Protein AF-A0A2P6S7S2-F1 (afdb_monomer)

Secondary structure (DSSP, 8-state):
---------------------PPPTT-PEEEEEEE--TT-SEEEEEEEEE-TTS-EEEEEEEEEE----------

Organism: Rosa chinensis (NCBI:txid74649)

Foldseek 3Di:
DDDDDPPDPDPPDPPPPDDDDADPAPDKDKDKDKADDAPDQKIKIKIFIAHNVRDTDDIDIDIGGRPHDDDDDPD

Sequence (75 aa):
MLMAWKVGSMKQKRLSVCFWHPPPISLIKMNIEGAFLDGVNYGGVGGLLRDKHGNYMTTFSHRVQFVTSPFILNC

pLDDT: mean 83.5, std 18.26, range [36.53, 97.88]

Structure (mmCIF, N/CA/C/O backbone):
data_AF-A0A2P6S7S2-F1
#
_entry.id   AF-A0A2P6S7S2-F1
#
loop_
_atom_site.group_PDB
_atom_site.id
_atom_site.type_symbol
_atom_site.label_atom_id
_atom_site.label_alt_id
_atom_site.label_comp_id
_atom_site.label_asym_id
_atom_site.label_entity_id
_atom_site.label_seq_id
_atom_site.pdbx_PDB_ins_code
_atom_site.Cartn_x
_atom_site.Cartn_y
_atom_site.Cartn_z
_atom_site.occupancy
_atom_site.B_iso_or_equiv
_atom_site.auth_seq_id
_atom_site.auth_comp_id
_atom_site.auth_asym_id
_atom_site.auth_atom_id
_atom_site.pdbx_PDB_model_num
ATOM 1 N N . MET A 1 1 ? 37.818 -44.449 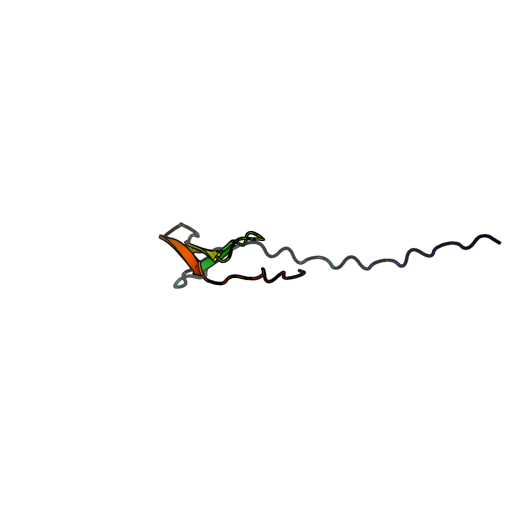2.015 1.00 40.22 1 MET A N 1
ATOM 2 C CA . MET A 1 1 ? 37.579 -43.348 2.973 1.00 40.22 1 MET A CA 1
ATOM 3 C C . MET A 1 1 ? 36.239 -42.718 2.612 1.00 40.22 1 MET A C 1
ATOM 5 O O . MET A 1 1 ? 36.152 -42.083 1.574 1.00 40.22 1 MET A O 1
ATOM 9 N N . LEU A 1 2 ? 35.174 -43.005 3.366 1.00 37.19 2 LEU A N 1
ATOM 10 C CA . LEU A 1 2 ? 33.829 -42.456 3.133 1.00 37.19 2 LEU A CA 1
ATOM 11 C C . LEU A 1 2 ? 33.634 -41.248 4.059 1.00 37.19 2 LEU A C 1
ATOM 13 O O . LEU A 1 2 ? 33.734 -41.387 5.275 1.00 37.19 2 LEU A O 1
ATOM 17 N N . MET A 1 3 ? 33.393 -40.069 3.485 1.00 36.53 3 MET A N 1
ATOM 18 C CA . MET A 1 3 ? 33.015 -38.861 4.224 1.00 36.53 3 MET A CA 1
ATOM 19 C C . MET A 1 3 ? 31.503 -38.897 4.468 1.00 36.53 3 MET A C 1
ATOM 21 O O . MET A 1 3 ? 30.719 -38.796 3.528 1.00 36.53 3 MET A O 1
ATOM 25 N N . ALA A 1 4 ? 31.090 -39.061 5.725 1.00 46.22 4 ALA A N 1
ATOM 26 C CA . ALA A 1 4 ? 29.694 -38.929 6.127 1.00 46.22 4 ALA A CA 1
ATOM 27 C C . ALA A 1 4 ? 29.343 -37.441 6.289 1.00 46.22 4 ALA A C 1
ATOM 29 O O . ALA A 1 4 ? 29.956 -36.731 7.089 1.00 46.22 4 ALA A O 1
ATOM 30 N N . TRP A 1 5 ? 28.347 -36.968 5.541 1.00 39.34 5 TRP A N 1
ATOM 31 C CA . TRP A 1 5 ? 27.794 -35.624 5.690 1.00 39.34 5 TRP A CA 1
ATOM 32 C C . TRP A 1 5 ? 26.935 -35.581 6.962 1.00 39.34 5 TRP A C 1
ATOM 34 O O . TRP A 1 5 ? 25.874 -36.203 7.034 1.00 39.34 5 TRP A O 1
ATOM 44 N N . LYS A 1 6 ? 27.395 -34.870 7.997 1.00 48.25 6 LYS A N 1
ATOM 45 C CA . LYS A 1 6 ? 26.557 -34.538 9.156 1.00 48.25 6 LYS A CA 1
ATOM 46 C C . LYS A 1 6 ? 25.564 -33.465 8.719 1.00 48.25 6 LYS A C 1
ATOM 48 O O . LYS A 1 6 ? 25.926 -32.298 8.607 1.00 48.25 6 LYS A O 1
ATOM 53 N N . VAL A 1 7 ? 24.310 -33.858 8.505 1.00 56.25 7 VAL A N 1
ATOM 54 C CA . VAL A 1 7 ? 23.198 -32.907 8.424 1.00 56.25 7 VAL A CA 1
ATOM 55 C C . VAL A 1 7 ? 23.067 -32.270 9.805 1.00 56.25 7 VAL A C 1
ATOM 57 O O . VAL A 1 7 ? 22.601 -32.895 10.758 1.00 56.25 7 VAL A O 1
ATOM 60 N N . GLY A 1 8 ? 23.565 -31.041 9.938 1.00 49.97 8 GL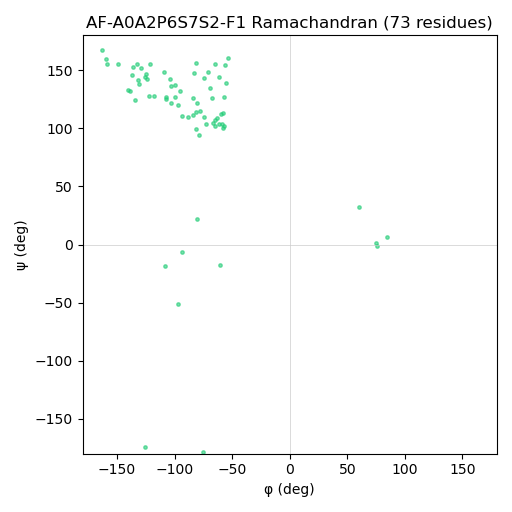Y A N 1
ATOM 61 C CA . GLY A 1 8 ? 23.328 -30.228 11.120 1.00 49.97 8 GLY A CA 1
ATOM 62 C C . GLY A 1 8 ? 21.823 -30.072 11.311 1.00 49.97 8 GLY A C 1
ATOM 63 O O . GLY A 1 8 ? 21.117 -29.693 10.380 1.00 49.97 8 GLY A O 1
ATOM 64 N N . SER A 1 9 ? 21.330 -30.399 12.505 1.00 54.72 9 SER A N 1
ATOM 65 C CA . SER A 1 9 ? 19.935 -30.181 12.884 1.00 54.72 9 SER A CA 1
ATOM 66 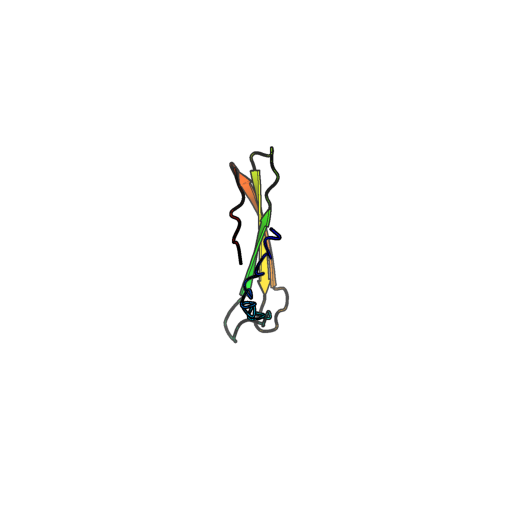C C . SER A 1 9 ? 19.610 -28.693 12.740 1.00 54.72 9 SER A C 1
ATOM 68 O O . SER A 1 9 ? 19.993 -27.873 13.579 1.00 54.72 9 SER A O 1
ATOM 70 N N . MET A 1 10 ? 18.946 -28.325 11.641 1.00 60.69 10 MET A N 1
ATOM 71 C CA . MET A 1 10 ? 18.345 -27.008 11.505 1.00 60.69 10 MET A CA 1
ATOM 72 C C . MET A 1 10 ? 17.244 -26.930 12.555 1.00 60.69 10 MET A C 1
ATOM 74 O O . MET A 1 10 ? 16.206 -27.577 12.428 1.00 60.69 10 MET A O 1
ATOM 78 N N . LYS A 1 11 ? 17.475 -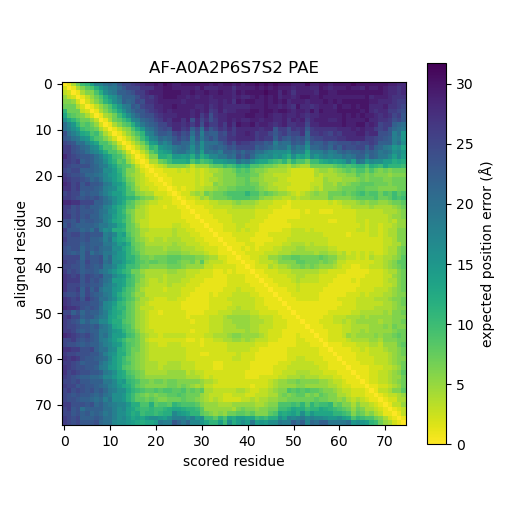26.155 13.620 1.00 57.81 11 LYS A N 1
ATOM 79 C CA . LYS A 1 11 ? 16.414 -25.775 14.554 1.00 57.81 11 LYS A CA 1
ATOM 80 C C . LYS A 1 11 ? 15.338 -25.071 13.734 1.00 57.81 11 LYS A C 1
ATOM 82 O O . LYS A 1 11 ? 15.516 -23.918 13.347 1.00 57.81 11 LYS A O 1
ATOM 87 N N . GLN A 1 12 ? 14.254 -25.781 13.439 1.00 59.59 12 GLN A N 1
ATOM 88 C CA . GLN A 1 12 ? 13.097 -25.234 12.751 1.00 59.59 12 GLN A CA 1
ATOM 89 C C . GLN A 1 12 ? 12.579 -24.071 13.597 1.00 59.59 12 GLN A C 1
ATOM 91 O O . GLN A 1 12 ? 12.007 -24.275 14.670 1.00 59.59 12 GLN A O 1
ATOM 96 N N . LYS A 1 13 ? 12.851 -22.835 13.161 1.00 60.31 13 LYS A N 1
ATOM 97 C CA . LYS A 1 13 ? 12.242 -21.650 13.760 1.00 60.31 13 LYS A CA 1
ATOM 98 C C . LYS A 1 13 ? 10.739 -21.847 13.608 1.00 60.31 13 LYS A C 1
ATOM 100 O O . LYS A 1 13 ? 10.237 -21.905 12.490 1.00 60.31 13 LYS A O 1
ATOM 105 N N . ARG A 1 14 ? 10.030 -22.027 14.724 1.00 61.41 14 ARG A N 1
ATOM 106 C CA . ARG A 1 14 ? 8.568 -22.009 14.713 1.00 61.41 14 ARG A CA 1
ATOM 107 C C . ARG A 1 14 ? 8.164 -20.622 14.230 1.00 61.41 14 ARG A C 1
ATOM 109 O O . ARG A 1 14 ? 8.299 -19.661 14.982 1.00 61.41 14 ARG A O 1
ATOM 116 N N . LEU A 1 15 ? 7.734 -20.517 12.976 1.00 66.69 15 LEU A N 1
ATOM 117 C CA . LEU A 1 15 ? 7.083 -19.315 12.478 1.00 66.69 15 LEU A CA 1
ATOM 118 C C . LEU A 1 15 ? 5.839 -19.116 13.344 1.00 66.69 15 LEU A C 1
ATOM 120 O O . LEU A 1 15 ? 4.934 -19.952 13.348 1.00 66.69 15 LEU A O 1
ATOM 124 N N . SER A 1 16 ? 5.829 -18.061 14.155 1.00 67.44 16 SER A N 1
ATOM 125 C CA . SER A 1 16 ? 4.627 -17.648 14.865 1.00 67.44 16 SER A CA 1
ATOM 126 C C . SER A 1 16 ? 3.601 -17.260 13.807 1.00 67.44 16 SER A C 1
ATOM 128 O O . SER A 1 16 ? 3.776 -16.253 13.120 1.00 67.44 16 SER A O 1
ATOM 130 N N . VAL A 1 17 ? 2.564 -18.079 13.633 1.00 69.81 17 VAL A N 1
ATOM 131 C CA . VAL A 1 17 ? 1.491 -17.778 12.687 1.00 69.81 17 VAL A CA 1
ATOM 132 C C . VAL A 1 17 ? 0.755 -16.549 13.213 1.00 69.81 17 VAL A C 1
ATOM 134 O O . VAL A 1 17 ? 0.025 -16.621 14.200 1.00 69.81 17 VAL A O 1
ATOM 137 N N . CYS A 1 18 ? 1.003 -15.396 12.594 1.00 78.00 18 CYS A N 1
ATOM 138 C CA . CYS A 1 18 ? 0.276 -14.171 12.886 1.00 78.00 18 CYS A CA 1
ATOM 139 C C . CYS A 1 18 ? -1.046 -14.225 12.122 1.00 78.00 18 CYS A C 1
ATOM 141 O O . CYS A 1 18 ? -1.089 -13.995 10.913 1.00 78.00 18 CYS A O 1
ATOM 143 N N . PHE A 1 19 ? -2.123 -14.586 12.815 1.00 84.38 19 PHE A N 1
ATOM 144 C CA . PHE A 1 19 ? -3.451 -14.559 12.218 1.00 84.38 19 PHE A CA 1
ATOM 145 C C . PHE A 1 19 ? -3.955 -13.122 12.099 1.00 84.38 19 PHE A C 1
ATOM 147 O O . PHE A 1 19 ? -3.728 -12.274 12.969 1.00 84.38 19 PHE A O 1
ATOM 154 N N . TRP A 1 20 ? -4.672 -12.850 11.012 1.00 90.69 20 TRP A N 1
ATOM 155 C CA . TRP A 1 20 ? -5.359 -11.580 10.845 1.00 90.69 20 TRP A CA 1
ATOM 156 C C . TRP A 1 20 ? -6.520 -11.485 11.842 1.00 90.69 20 TRP A C 1
ATOM 158 O O . TRP A 1 20 ? -7.300 -12.421 11.993 1.00 90.69 20 TRP A O 1
ATOM 168 N N . HIS A 1 21 ? -6.644 -10.332 12.495 1.00 90.62 21 HIS A N 1
ATOM 169 C CA . HIS A 1 21 ? -7.752 -10.005 13.393 1.00 90.62 21 HIS A CA 1
ATOM 170 C C . HIS A 1 21 ? -8.338 -8.644 12.997 1.00 90.62 21 HIS A C 1
ATOM 172 O O . HIS A 1 21 ? -7.583 -7.802 12.496 1.00 90.62 21 HIS A O 1
ATOM 178 N N . PRO A 1 22 ? -9.629 -8.369 13.238 1.00 91.50 22 PRO A N 1
ATOM 179 C CA . PRO A 1 22 ? -10.181 -7.022 13.096 1.00 91.50 22 PRO A CA 1
ATOM 180 C C . PRO A 1 22 ? -9.420 -5.988 13.951 1.00 91.50 22 PRO A C 1
ATOM 182 O O . PRO A 1 22 ? -8.769 -6.358 14.934 1.00 91.50 22 PRO A O 1
ATOM 185 N N . PRO A 1 23 ? -9.419 -4.694 13.579 1.00 92.19 23 PRO A N 1
ATOM 186 C CA . PRO A 1 23 ? -8.858 -3.655 14.437 1.00 92.19 23 PRO A CA 1
ATOM 187 C C . PRO A 1 23 ? -9.662 -3.507 15.744 1.00 92.19 23 PRO A C 1
ATOM 189 O O . PRO A 1 23 ? -10.857 -3.811 15.768 1.00 92.19 23 PRO A O 1
ATOM 192 N N . PRO A 1 24 ? -9.039 -2.996 16.821 1.00 92.88 24 PRO A N 1
ATOM 193 C CA . PRO A 1 24 ? -9.751 -2.576 18.024 1.00 92.88 24 PRO A CA 1
ATOM 194 C C . PRO A 1 24 ? -10.876 -1.572 17.736 1.00 92.88 24 PRO A C 1
ATOM 196 O O . PRO A 1 24 ? -10.880 -0.875 16.719 1.00 92.88 24 PRO A O 1
ATOM 199 N N . ILE A 1 25 ? -11.817 -1.455 18.676 1.00 93.00 25 ILE A N 1
ATOM 200 C CA . ILE A 1 25 ? -12.885 -0.448 18.621 1.00 93.00 25 ILE A CA 1
ATOM 201 C C . ILE A 1 25 ? -12.251 0.944 18.498 1.00 93.00 25 ILE A C 1
ATOM 203 O O . ILE A 1 25 ? -11.260 1.220 19.167 1.00 93.00 25 ILE A O 1
ATOM 207 N N . SER A 1 26 ? -12.842 1.804 17.658 1.00 93.06 26 SER A N 1
ATOM 208 C CA . SER A 1 26 ? -12.375 3.153 17.272 1.00 93.06 26 SER A CA 1
ATOM 209 C C . SER A 1 26 ? -11.195 3.224 16.294 1.00 93.06 26 SER A C 1
ATOM 211 O O . SER A 1 26 ? -10.813 4.322 15.900 1.00 93.06 26 SER A O 1
ATOM 213 N N . LEU A 1 27 ? -10.668 2.085 15.830 1.00 95.81 27 LEU A N 1
ATOM 214 C CA . LEU A 1 27 ? -9.625 2.050 14.805 1.00 95.81 27 LEU A CA 1
ATOM 215 C C . LEU A 1 27 ? -10.149 1.521 13.469 1.00 95.81 27 LEU A C 1
ATOM 217 O O . LEU A 1 27 ? -11.016 0.649 13.407 1.00 95.81 27 LEU A O 1
ATOM 221 N N . ILE A 1 28 ? -9.561 2.038 12.395 1.00 95.81 28 ILE A N 1
ATOM 222 C CA . ILE A 1 28 ? -9.705 1.511 11.039 1.00 95.81 28 ILE A CA 1
ATOM 223 C C . ILE A 1 28 ? -8.424 0.752 10.708 1.00 95.81 28 ILE A C 1
ATOM 225 O O . ILE A 1 28 ? -7.322 1.225 10.989 1.00 95.81 28 ILE A O 1
ATOM 229 N N . LYS A 1 29 ? -8.556 -0.427 10.099 1.00 96.31 29 LYS A N 1
ATOM 230 C CA . LYS A 1 29 ? -7.410 -1.182 9.587 1.00 96.31 29 LYS A CA 1
ATOM 231 C C . LYS A 1 29 ? -7.287 -0.962 8.093 1.00 96.31 29 LYS A C 1
ATOM 233 O O . LYS A 1 29 ? -8.245 -1.204 7.368 1.00 96.31 29 LYS A O 1
ATOM 238 N N . MET A 1 30 ? -6.109 -0.559 7.636 1.00 96.44 30 MET A N 1
ATOM 239 C CA . MET A 1 30 ? -5.789 -0.511 6.216 1.00 96.44 30 MET A CA 1
ATOM 240 C C . MET A 1 30 ? -4.901 -1.705 5.865 1.00 96.44 30 MET A C 1
ATOM 242 O O . MET A 1 30 ? -3.834 -1.879 6.451 1.00 96.44 30 MET A O 1
ATOM 246 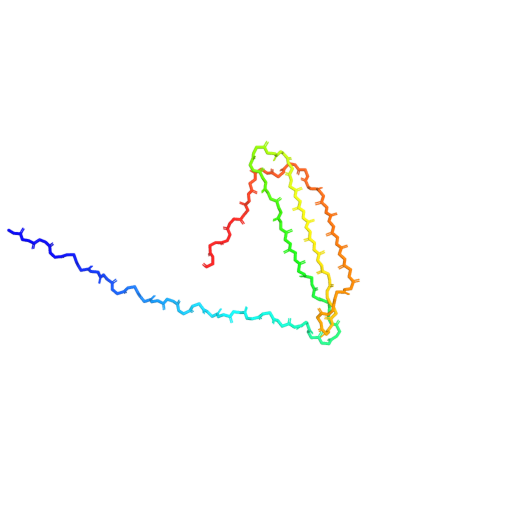N N . ASN A 1 31 ? -5.346 -2.536 4.927 1.00 95.06 31 ASN A N 1
ATOM 247 C CA . ASN A 1 31 ? -4.489 -3.513 4.263 1.00 95.06 31 ASN A CA 1
ATOM 248 C C . ASN A 1 31 ? -4.004 -2.889 2.949 1.00 95.06 31 ASN A C 1
ATOM 250 O O . ASN A 1 31 ? -4.820 -2.339 2.211 1.00 95.06 31 ASN A O 1
ATOM 254 N N . ILE A 1 32 ? -2.701 -2.960 2.677 1.00 95.12 32 ILE A N 1
ATOM 255 C CA . ILE A 1 32 ? -2.051 -2.352 1.508 1.00 95.12 32 ILE A CA 1
ATOM 256 C C . ILE A 1 32 ? -1.270 -3.445 0.784 1.00 95.12 32 ILE A C 1
ATOM 258 O O . ILE A 1 32 ? -0.701 -4.313 1.442 1.00 95.12 32 ILE A O 1
ATOM 262 N N . GLU A 1 33 ? -1.240 -3.382 -0.543 1.00 93.00 33 GLU A N 1
ATOM 263 C CA . GLU A 1 33 ? -0.410 -4.241 -1.385 1.00 93.00 33 GLU A CA 1
ATOM 264 C C . GLU A 1 33 ? 0.254 -3.425 -2.501 1.00 93.00 33 GLU A C 1
ATOM 266 O O . GLU A 1 33 ? -0.329 -2.466 -3.021 1.00 93.00 33 GLU A O 1
ATOM 271 N N . GLY A 1 34 ? 1.477 -3.816 -2.861 1.00 93.25 34 GLY A N 1
ATOM 272 C CA . GLY A 1 34 ? 2.220 -3.275 -3.992 1.00 93.25 34 GLY A CA 1
ATOM 273 C C . GLY A 1 34 ? 2.224 -4.243 -5.174 1.00 93.25 34 GLY A C 1
ATOM 274 O O . GLY A 1 34 ? 2.349 -5.451 -5.013 1.00 93.25 34 GLY A O 1
ATOM 275 N N . ALA A 1 35 ? 2.130 -3.708 -6.387 1.00 93.94 35 ALA A N 1
ATOM 276 C CA . ALA A 1 35 ? 2.260 -4.460 -7.627 1.00 93.94 35 ALA A CA 1
ATOM 277 C C . ALA A 1 35 ? 3.463 -3.948 -8.424 1.00 93.94 35 ALA A C 1
ATOM 279 O O . ALA A 1 35 ? 3.577 -2.750 -8.701 1.00 93.94 35 ALA A O 1
ATOM 280 N N . PHE A 1 36 ? 4.332 -4.873 -8.817 1.00 94.31 36 PHE A N 1
ATOM 281 C CA . PHE A 1 36 ? 5.509 -4.624 -9.641 1.00 94.31 36 PHE A CA 1
ATOM 282 C C . PHE A 1 36 ? 5.556 -5.637 -10.785 1.00 94.31 36 PHE A C 1
ATOM 284 O O . PHE A 1 36 ? 5.239 -6.811 -10.588 1.00 94.31 36 PHE A O 1
ATOM 291 N N . LEU A 1 37 ? 5.966 -5.181 -11.967 1.00 93.88 37 LEU A N 1
ATOM 292 C CA . LEU A 1 37 ? 6.213 -6.022 -13.130 1.00 93.88 37 LEU A CA 1
ATOM 293 C C . LEU A 1 37 ? 7.543 -5.606 -13.755 1.00 93.88 37 LEU A C 1
ATOM 295 O O . LEU A 1 37 ? 7.729 -4.436 -14.089 1.00 93.88 37 LEU A O 1
ATOM 299 N N . ASP A 1 38 ? 8.455 -6.564 -13.908 1.00 93.31 38 ASP A N 1
ATOM 300 C CA . ASP A 1 38 ? 9.759 -6.299 -14.511 1.00 93.31 38 ASP A CA 1
ATOM 301 C C . ASP A 1 38 ? 9.619 -5.817 -15.965 1.00 93.31 38 ASP A C 1
ATOM 303 O O . ASP A 1 38 ? 8.713 -6.226 -16.694 1.00 93.31 38 ASP A O 1
ATOM 307 N N . GLY A 1 39 ? 10.497 -4.902 -16.374 1.00 92.94 39 GLY A N 1
ATOM 308 C CA . GLY A 1 39 ? 10.442 -4.250 -17.687 1.00 92.94 39 GLY A CA 1
ATOM 309 C C . GLY A 1 39 ? 9.365 -3.166 -17.842 1.00 92.94 39 GLY A C 1
ATOM 310 O O . GLY A 1 39 ? 9.300 -2.525 -18.891 1.00 92.94 39 GLY A O 1
ATOM 311 N N . VAL A 1 40 ? 8.548 -2.907 -16.815 1.00 94.81 40 VAL A N 1
ATOM 312 C CA . VAL A 1 40 ? 7.556 -1.824 -16.805 1.00 94.81 40 VAL A CA 1
ATOM 313 C C . VAL A 1 40 ? 8.017 -0.704 -15.873 1.00 94.81 40 VAL A C 1
ATOM 315 O O . VAL A 1 40 ? 8.300 -0.927 -14.703 1.00 94.81 40 VAL A O 1
ATOM 318 N N . ASN A 1 41 ? 8.063 0.537 -16.368 1.00 94.81 41 ASN A N 1
ATOM 319 C CA . ASN A 1 41 ? 8.554 1.699 -15.609 1.00 94.81 41 ASN A CA 1
ATOM 320 C C . ASN A 1 41 ? 7.526 2.296 -14.626 1.00 94.81 41 ASN A C 1
ATOM 322 O O . ASN A 1 41 ? 7.611 3.470 -14.255 1.00 94.81 41 ASN A O 1
ATOM 326 N N . TYR A 1 42 ? 6.532 1.509 -14.230 1.00 96.00 42 TYR A N 1
ATOM 327 C CA . TYR A 1 42 ? 5.506 1.884 -13.272 1.00 96.00 42 TYR A CA 1
ATOM 328 C C . TYR A 1 42 ? 5.035 0.658 -12.493 1.00 96.00 42 TYR A C 1
ATOM 330 O O . TYR A 1 42 ? 5.090 -0.471 -12.973 1.00 96.00 42 TYR A O 1
ATOM 338 N N . GLY A 1 43 ? 4.512 0.909 -11.301 1.00 95.75 43 GLY A N 1
ATOM 339 C CA . GLY A 1 43 ? 3.853 -0.085 -10.467 1.00 95.75 43 GLY A CA 1
ATOM 340 C C . GLY A 1 43 ? 2.450 0.359 -10.072 1.00 95.75 43 GLY A C 1
ATOM 341 O O . GLY A 1 43 ? 1.940 1.396 -10.514 1.00 95.75 43 GLY A O 1
ATOM 342 N N . GLY A 1 44 ? 1.826 -0.436 -9.213 1.00 96.25 44 GLY A N 1
ATOM 343 C CA . GLY A 1 44 ? 0.549 -0.120 -8.586 1.00 96.25 44 GLY A CA 1
ATOM 344 C C . GLY A 1 44 ? 0.651 -0.200 -7.071 1.00 96.25 44 GLY A C 1
ATOM 345 O O . GLY A 1 44 ? 1.381 -1.030 -6.541 1.00 96.25 44 GLY A O 1
ATOM 346 N N . VAL A 1 45 ? -0.101 0.642 -6.374 1.00 96.69 45 VAL A N 1
ATOM 347 C CA . VAL A 1 45 ? -0.383 0.477 -4.947 1.00 96.69 45 VAL A CA 1
ATOM 348 C C . VAL A 1 45 ? -1.889 0.419 -4.786 1.00 96.69 45 VAL A C 1
ATOM 350 O O . VAL A 1 45 ? -2.613 1.285 -5.280 1.00 96.69 45 VAL A O 1
ATOM 353 N N . GLY A 1 46 ? -2.356 -0.617 -4.107 1.00 97.38 46 GLY A N 1
ATOM 354 C CA . GLY A 1 46 ? -3.755 -0.785 -3.758 1.00 97.38 46 GLY A CA 1
ATOM 355 C C . GLY A 1 46 ? -3.917 -0.879 -2.255 1.00 97.38 46 GLY A C 1
ATOM 356 O O . GLY A 1 46 ? -3.007 -1.289 -1.535 1.00 97.38 46 GLY A O 1
ATOM 357 N N . GLY A 1 47 ? -5.101 -0.533 -1.772 1.00 97.12 47 GLY A N 1
ATOM 358 C CA . GLY A 1 47 ? -5.430 -0.782 -0.385 1.00 97.12 47 GLY A CA 1
ATOM 359 C C . GLY A 1 47 ? -6.919 -0.785 -0.120 1.00 97.12 47 GLY A C 1
ATOM 360 O O . GLY A 1 47 ? -7.726 -0.264 -0.890 1.00 97.12 47 GLY A O 1
ATOM 361 N N . LEU A 1 48 ? -7.274 -1.405 0.995 1.00 96.94 48 LEU A N 1
ATOM 362 C CA . LEU A 1 48 ? -8.640 -1.526 1.477 1.00 96.94 48 LEU A CA 1
ATOM 363 C C . LEU A 1 48 ? -8.682 -1.123 2.949 1.00 96.94 48 LEU A C 1
ATOM 365 O O . LEU A 1 48 ? -7.804 -1.491 3.733 1.00 96.94 48 LEU A O 1
ATOM 369 N N . LEU A 1 49 ? -9.712 -0.371 3.317 1.00 96.88 49 LEU A N 1
ATOM 370 C CA . LEU A 1 49 ? -9.987 0.022 4.693 1.00 96.88 49 LEU A CA 1
ATOM 371 C C . LEU A 1 49 ? -11.074 -0.887 5.255 1.00 96.88 49 LEU A C 1
ATOM 373 O O . LEU A 1 49 ? -12.071 -1.164 4.581 1.00 96.88 49 LEU A O 1
ATOM 377 N N . ARG A 1 50 ? -10.886 -1.325 6.498 1.00 96.31 50 ARG A N 1
ATOM 378 C CA . ARG A 1 50 ? -11.838 -2.151 7.235 1.00 96.31 50 ARG A CA 1
ATOM 379 C C . ARG A 1 50 ? -12.241 -1.518 8.553 1.00 96.31 50 ARG A C 1
ATOM 381 O O . ARG A 1 50 ? -11.401 -0.948 9.254 1.00 96.31 50 ARG A O 1
ATOM 388 N N . ASP A 1 51 ? -13.512 -1.689 8.893 1.00 95.62 51 ASP A N 1
ATOM 389 C CA . ASP A 1 51 ? -14.062 -1.280 10.181 1.00 95.62 51 ASP A CA 1
ATOM 390 C C . ASP A 1 51 ? -13.649 -2.243 11.316 1.00 95.62 51 ASP A C 1
ATOM 392 O O . ASP A 1 51 ? -12.951 -3.241 11.109 1.00 95.62 51 ASP A O 1
ATOM 396 N N . LYS A 1 52 ? -14.133 -1.964 12.532 1.00 95.31 52 LYS A N 1
ATOM 397 C CA . LYS A 1 52 ? -13.934 -2.797 13.733 1.00 95.31 52 LYS A CA 1
ATOM 398 C C . LYS A 1 52 ? -14.496 -4.222 13.637 1.00 95.31 52 LYS A C 1
ATOM 400 O O . LYS A 1 52 ? -14.126 -5.073 14.437 1.00 95.31 52 LYS A O 1
ATOM 405 N N . HIS A 1 53 ? -15.400 -4.485 12.698 1.00 94.69 53 HIS A N 1
ATOM 406 C CA . HIS A 1 53 ? -15.957 -5.811 12.434 1.00 94.69 53 HIS A CA 1
ATOM 407 C C . HIS A 1 53 ? -15.188 -6.547 11.327 1.00 94.69 53 HIS A C 1
ATOM 409 O O . HIS A 1 53 ? -15.433 -7.725 11.086 1.00 94.69 53 HIS A O 1
ATOM 415 N N . GLY A 1 54 ? -14.237 -5.874 10.674 1.00 93.12 54 GLY A N 1
ATOM 416 C CA . GLY A 1 54 ? -13.504 -6.397 9.531 1.00 93.12 54 GLY A CA 1
ATOM 417 C C . GLY A 1 54 ? -14.218 -6.211 8.191 1.00 93.12 54 GLY A C 1
ATOM 418 O O . GLY A 1 54 ? -13.706 -6.698 7.178 1.00 93.12 54 GLY A O 1
ATOM 419 N N . ASN A 1 55 ? -15.349 -5.500 8.159 1.00 95.19 55 ASN A N 1
ATOM 420 C CA . ASN A 1 55 ? -16.091 -5.220 6.933 1.00 95.19 55 ASN A CA 1
ATOM 421 C C . ASN A 1 55 ? -15.338 -4.221 6.063 1.00 95.19 55 ASN A C 1
ATOM 423 O O . ASN A 1 55 ? -14.670 -3.324 6.575 1.00 95.19 55 ASN A O 1
ATOM 427 N N . TYR A 1 56 ? -15.491 -4.343 4.747 1.00 94.94 56 TYR A N 1
ATOM 428 C CA . TYR A 1 56 ? -14.951 -3.377 3.797 1.00 94.94 56 TYR A CA 1
ATOM 429 C C . TYR A 1 56 ? -15.670 -2.036 3.930 1.00 94.94 56 TYR A C 1
ATOM 431 O O . TYR A 1 56 ? -16.892 -1.970 3.825 1.00 94.94 56 TYR A O 1
ATOM 439 N N . MET A 1 57 ? -14.901 -0.970 4.132 1.00 96.69 57 MET A N 1
ATOM 440 C CA . MET A 1 57 ? -15.417 0.397 4.136 1.00 96.69 57 MET A CA 1
ATOM 441 C C . MET A 1 57 ? 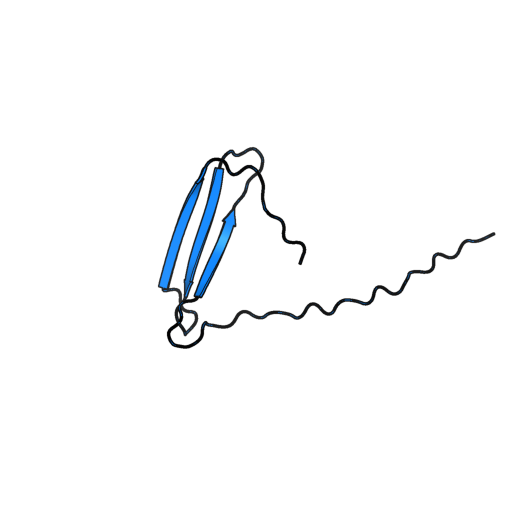-15.216 1.056 2.774 1.00 96.69 57 MET A C 1
ATOM 443 O O . MET A 1 57 ? -16.141 1.626 2.208 1.00 96.69 57 MET A O 1
ATOM 447 N N . THR A 1 58 ? -13.988 0.997 2.256 1.00 97.69 58 THR A N 1
ATOM 448 C CA . THR A 1 58 ? -13.611 1.586 0.967 1.00 97.69 58 THR A CA 1
ATOM 449 C C . THR A 1 58 ? -12.292 0.998 0.469 1.00 97.69 58 THR A C 1
ATOM 451 O O . THR A 1 58 ? -11.572 0.328 1.218 1.00 97.69 58 THR A O 1
ATOM 454 N N . THR A 1 59 ? -11.974 1.255 -0.796 1.00 97.69 59 THR A N 1
ATOM 455 C CA . THR A 1 59 ? -10.763 0.795 -1.476 1.00 97.69 59 THR A CA 1
ATOM 456 C C . THR A 1 59 ? -10.154 1.917 -2.298 1.00 97.69 59 THR A C 1
ATOM 458 O O . THR A 1 59 ? -10.873 2.773 -2.810 1.00 97.69 59 THR A O 1
ATOM 461 N N . PHE A 1 60 ? -8.843 1.868 -2.499 1.00 97.44 60 PHE A N 1
ATOM 462 C CA . PHE A 1 60 ? -8.153 2.731 -3.447 1.00 97.44 60 PHE A CA 1
ATOM 463 C C . PHE A 1 60 ? -7.202 1.917 -4.322 1.00 97.44 60 PHE A C 1
ATOM 465 O O . PHE A 1 60 ? -6.728 0.846 -3.939 1.00 97.44 60 PHE A O 1
ATOM 472 N N . SER A 1 61 ? -6.922 2.461 -5.501 1.00 97.88 61 SER A N 1
ATOM 473 C CA . SER A 1 61 ? -5.897 1.974 -6.414 1.00 97.88 61 SER A CA 1
ATOM 474 C C . SER A 1 61 ? -5.194 3.175 -7.025 1.00 97.88 61 SER A C 1
ATOM 476 O O . SER A 1 61 ? -5.843 4.139 -7.437 1.00 97.88 61 SER A O 1
ATOM 478 N N . HIS A 1 62 ? -3.868 3.139 -7.039 1.00 97.81 62 HIS A N 1
ATOM 479 C CA . HIS A 1 62 ? -3.045 4.229 -7.525 1.00 97.81 62 HIS A CA 1
ATOM 480 C C . HIS A 1 62 ? -1.871 3.698 -8.344 1.00 97.81 62 HIS A C 1
ATOM 482 O O . HIS A 1 62 ? -1.159 2.787 -7.923 1.00 97.81 62 HIS A O 1
ATOM 488 N N . ARG A 1 63 ? -1.654 4.290 -9.521 1.00 96.94 63 ARG A N 1
ATOM 489 C CA . ARG A 1 63 ? -0.492 3.999 -10.364 1.00 96.94 63 ARG A CA 1
ATOM 490 C C . ARG A 1 63 ? 0.692 4.838 -9.900 1.00 96.94 63 ARG A C 1
ATOM 492 O O . ARG A 1 63 ? 0.592 6.059 -9.867 1.00 96.94 63 ARG A O 1
ATOM 499 N N . VAL A 1 64 ? 1.817 4.187 -9.625 1.00 96.44 64 VAL A N 1
ATOM 500 C CA . VAL A 1 64 ? 3.059 4.840 -9.190 1.00 96.44 64 VAL A CA 1
AT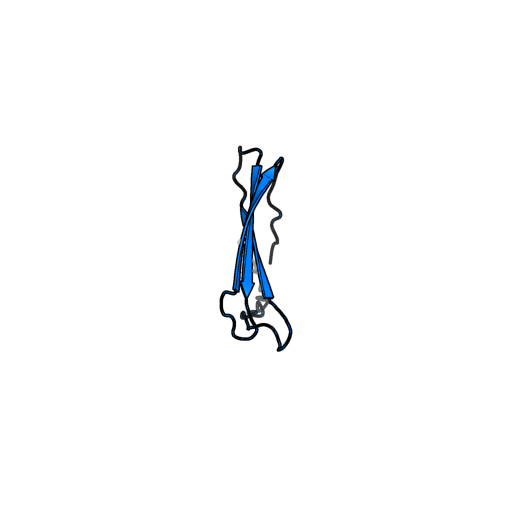OM 501 C C . VAL A 1 64 ? 4.065 4.806 -10.334 1.00 96.44 64 VAL A C 1
ATOM 503 O O . VAL A 1 64 ? 4.340 3.744 -10.886 1.00 96.44 64 VAL A O 1
ATOM 506 N N . GLN A 1 65 ? 4.594 5.966 -10.719 1.00 97.00 65 GLN A N 1
ATOM 507 C CA . GLN A 1 65 ? 5.612 6.072 -11.769 1.0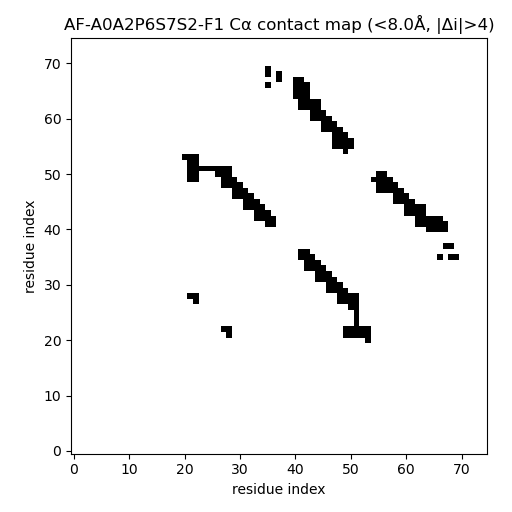0 97.00 65 GLN A CA 1
ATOM 508 C C . GLN A 1 65 ? 7.005 5.750 -11.221 1.00 97.00 65 GLN A C 1
ATOM 510 O O . GLN A 1 65 ? 7.257 5.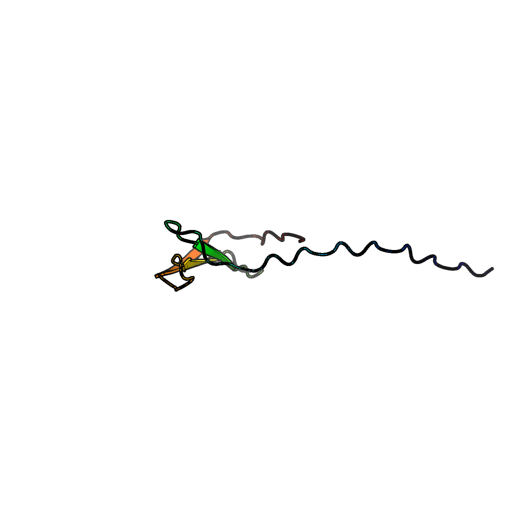916 -10.030 1.00 97.00 65 GLN A O 1
ATOM 515 N N . PHE A 1 66 ? 7.911 5.342 -12.108 1.00 94.12 66 PHE A N 1
ATOM 516 C CA . PHE A 1 66 ? 9.330 5.116 -11.808 1.00 94.12 66 PHE A CA 1
ATOM 517 C C . PHE A 1 66 ? 9.586 4.045 -10.738 1.00 94.12 66 PHE A C 1
ATOM 519 O O . PHE A 1 66 ? 10.561 4.119 -9.993 1.00 94.12 66 PHE A O 1
ATOM 526 N N . VAL A 1 67 ? 8.725 3.027 -10.667 1.00 93.19 67 VAL A N 1
ATOM 527 C CA . VAL A 1 67 ? 8.975 1.849 -9.829 1.00 93.19 67 VAL A CA 1
ATOM 528 C C . VAL A 1 67 ? 9.983 0.964 -10.554 1.00 93.19 67 VAL A C 1
ATOM 530 O O . VAL A 1 67 ? 9.697 0.469 -11.639 1.00 93.19 67 VAL A O 1
ATOM 533 N N . THR A 1 68 ? 11.168 0.800 -9.973 1.00 89.88 68 THR A N 1
ATOM 534 C CA . THR A 1 68 ? 12.295 0.099 -10.611 1.00 89.88 68 THR A CA 1
ATOM 535 C C . THR A 1 68 ? 12.599 -1.262 -9.995 1.00 89.88 68 THR A C 1
ATOM 537 O O . THR A 1 68 ? 13.257 -2.077 -10.636 1.00 89.88 68 THR A O 1
ATOM 540 N N . SER A 1 69 ? 12.129 -1.537 -8.776 1.00 89.44 69 SER A N 1
ATOM 541 C CA . SER A 1 69 ? 12.315 -2.829 -8.114 1.00 89.44 69 SER A CA 1
ATOM 542 C C . SER A 1 69 ? 11.281 -3.070 -7.005 1.00 89.44 69 SER A C 1
ATOM 544 O O . SER A 1 69 ? 10.748 -2.111 -6.435 1.00 89.44 69 SER A O 1
ATOM 546 N N . PRO A 1 70 ? 10.986 -4.341 -6.667 1.00 87.81 70 PRO A N 1
ATOM 547 C CA . PRO A 1 70 ? 10.207 -4.684 -5.489 1.00 87.81 70 PRO A CA 1
ATOM 548 C C . PRO A 1 70 ? 11.103 -4.726 -4.244 1.00 87.81 70 PRO A C 1
ATOM 550 O O . PRO A 1 70 ? 12.261 -5.145 -4.301 1.00 87.81 70 PRO A O 1
ATOM 553 N N . PHE A 1 71 ? 10.548 -4.363 -3.087 1.00 83.12 71 PHE A N 1
ATOM 554 C CA . PHE A 1 71 ? 11.189 -4.632 -1.802 1.00 83.12 71 PHE A CA 1
ATOM 555 C C . PHE A 1 71 ? 10.762 -6.015 -1.302 1.00 83.12 71 PHE A C 1
ATOM 557 O O . PHE A 1 71 ? 9.605 -6.221 -0.942 1.00 83.12 71 PHE A O 1
ATOM 564 N N . ILE A 1 72 ? 11.693 -6.969 -1.300 1.00 78.44 72 ILE A N 1
ATOM 565 C CA . ILE A 1 72 ? 11.427 -8.343 -0.864 1.00 78.44 72 ILE A CA 1
ATOM 566 C C . ILE A 1 72 ? 11.786 -8.467 0.618 1.00 78.44 72 ILE A C 1
ATOM 568 O O . ILE A 1 72 ? 12.959 -8.436 0.994 1.00 78.44 72 ILE A O 1
ATOM 572 N N . LEU A 1 73 ? 10.767 -8.623 1.462 1.00 75.81 73 LEU A N 1
ATOM 573 C CA . LEU A 1 73 ? 10.944 -9.017 2.856 1.00 75.81 73 LEU A CA 1
ATOM 574 C C . LEU A 1 73 ? 11.110 -10.537 2.926 1.00 75.81 73 LEU A C 1
ATOM 576 O O . LEU A 1 73 ? 10.173 -11.279 2.648 1.00 75.81 73 LEU A O 1
ATOM 580 N N . ASN A 1 74 ? 12.295 -10.996 3.325 1.00 62.62 74 ASN A N 1
ATOM 581 C CA . ASN A 1 74 ? 12.512 -12.394 3.694 1.00 62.62 74 ASN A CA 1
ATOM 582 C C . ASN A 1 74 ? 11.979 -12.598 5.119 1.00 62.62 74 ASN A C 1
ATOM 584 O O . ASN A 1 74 ? 12.673 -12.275 6.087 1.00 62.62 74 ASN A O 1
ATOM 588 N N . CYS A 1 75 ? 10.733 -13.049 5.241 1.00 56.41 75 CYS A N 1
ATOM 589 C CA . CYS A 1 75 ? 10.112 -13.429 6.509 1.00 56.41 75 CYS A CA 1
ATOM 590 C C . CYS A 1 75 ? 10.423 -14.879 6.913 1.00 56.41 75 CYS A C 1
ATOM 592 O O . CYS A 1 75 ? 10.596 -15.740 6.022 1.00 56.41 75 CYS A O 1
#

Solvent-accessible surface area (backbone atoms only — not comparable to full-atom values): 5051 Å² total; per-residue (Å²): 139,84,86,80,81,79,80,72,83,74,77,77,76,79,76,77,82,80,74,90,71,57,35,58,86,98,38,72,38,74,51,72,51,78,45,78,50,91,98,40,67,39,28,38,39,36,36,39,35,21,39,49,85,52,47,83,74,51,73,53,76,45,81,40,76,73,39,84,77,82,89,83,80,89,127

Radius of gyration: 20.8 Å; Cα contacts (8 Å, |Δi|>4): 103; chains: 1; bounding box: 54×49×36 Å

Mean predicted aligned error: 10.69 Å

Nearest PDB structures (foldseek):
  7u65-assembly1_G  TM=8.281E-01  e=6.073E-01  Escherichia phage T7
  7p2q-assembly1_C  TM=7.948E-01  e=4.723E+00  Homo sapiens
  6gp1-assembly1_A  TM=4.114E-01  e=3.355E+00  Lobophyllia hemprichii
  3lf4-assembly1_A  TM=4.331E-01  e=5.932E+00  Discosoma sp.
  1wfz-assembly1_A  TM=4.875E-01  e=9.358E+00  Mus musculus